Protein AF-A0A8S9QLG5-F1 (afdb_monomer)

pLDDT: mean 85.32, std 15.95, range [35.16, 97.62]

Structure (mmCIF, N/C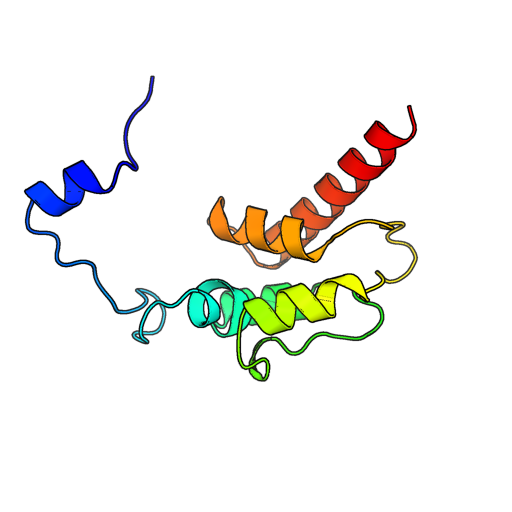A/C/O backbone):
data_AF-A0A8S9QLG5-F1
#
_entry.id   AF-A0A8S9QLG5-F1
#
loop_
_atom_site.group_PDB
_atom_site.id
_atom_site.type_symbol
_atom_site.label_atom_id
_atom_site.label_alt_id
_atom_site.label_comp_id
_atom_site.label_asym_id
_atom_site.label_entity_id
_atom_site.label_seq_id
_atom_site.pdbx_PDB_ins_code
_atom_site.Cartn_x
_atom_site.Cartn_y
_atom_site.Cartn_z
_atom_site.occupancy
_atom_site.B_iso_or_equiv
_atom_site.auth_seq_id
_atom_site.auth_comp_id
_atom_site.auth_asym_id
_atom_site.auth_atom_id
_atom_site.pdbx_PDB_model_num
ATOM 1 N N . MET A 1 1 ? 29.056 1.427 5.346 1.00 35.16 1 MET A N 1
ATOM 2 C CA . MET A 1 1 ? 29.337 2.650 4.562 1.00 35.16 1 MET A CA 1
ATOM 3 C C . MET A 1 1 ? 29.029 2.337 3.109 1.00 35.16 1 MET A C 1
ATOM 5 O O . MET A 1 1 ? 29.727 1.542 2.506 1.00 35.16 1 MET A O 1
ATOM 9 N N . THR A 1 2 ? 27.767 2.532 2.732 1.00 46.19 2 THR A N 1
ATOM 10 C CA . THR A 1 2 ? 27.275 3.674 1.935 1.00 46.19 2 THR A CA 1
ATOM 11 C C . THR A 1 2 ? 27.704 3.612 0.475 1.00 46.19 2 THR A C 1
ATOM 13 O O . THR A 1 2 ? 28.875 3.445 0.160 1.00 46.19 2 THR A O 1
ATOM 16 N N . ASN A 1 3 ? 26.706 3.864 -0.377 1.00 49.03 3 ASN A N 1
ATOM 17 C CA . ASN A 1 3 ? 26.762 4.117 -1.816 1.00 49.03 3 ASN A CA 1
ATOM 18 C C . ASN A 1 3 ? 26.471 2.896 -2.694 1.00 49.03 3 ASN A C 1
ATOM 20 O O . ASN A 1 3 ? 27.378 2.196 -3.111 1.00 49.03 3 ASN A O 1
ATOM 24 N N . LEU A 1 4 ? 25.204 2.727 -3.085 1.00 49.09 4 LEU A N 1
ATOM 25 C CA . LEU A 1 4 ? 24.825 3.019 -4.474 1.00 49.09 4 LEU A CA 1
ATOM 26 C C . LEU A 1 4 ? 23.311 2.884 -4.671 1.00 49.09 4 LEU A C 1
ATOM 28 O O . LEU A 1 4 ? 22.815 1.789 -4.897 1.00 49.09 4 LEU A O 1
ATOM 32 N N . ARG A 1 5 ? 22.600 4.017 -4.663 1.00 46.06 5 ARG A N 1
ATOM 33 C CA . ARG A 1 5 ? 21.486 4.319 -5.585 1.00 46.06 5 ARG A CA 1
ATOM 34 C C . ARG A 1 5 ? 21.357 5.841 -5.732 1.00 46.06 5 ARG A C 1
ATOM 36 O O . ARG A 1 5 ? 20.333 6.424 -5.413 1.00 46.06 5 ARG A O 1
ATOM 43 N N . ARG A 1 6 ? 22.425 6.508 -6.184 1.00 45.69 6 ARG A N 1
ATOM 44 C CA . ARG A 1 6 ? 22.304 7.850 -6.782 1.00 45.69 6 ARG A CA 1
ATOM 45 C C . ARG A 1 6 ? 22.288 7.674 -8.296 1.00 45.69 6 ARG A C 1
ATOM 47 O O . ARG A 1 6 ? 23.265 7.172 -8.852 1.00 45.69 6 ARG A O 1
ATOM 54 N N . GLY A 1 7 ? 21.171 8.037 -8.929 1.00 49.00 7 GLY A N 1
ATOM 55 C CA . GLY A 1 7 ? 20.955 7.935 -10.379 1.00 49.00 7 GLY A CA 1
ATOM 56 C C . GLY A 1 7 ? 22.018 8.659 -11.213 1.00 49.00 7 GLY A C 1
ATOM 57 O O . GLY A 1 7 ? 22.338 8.216 -12.313 1.00 49.00 7 GLY A O 1
ATOM 58 N N . ASP A 1 8 ? 22.658 9.678 -10.642 1.00 51.12 8 ASP A N 1
ATOM 59 C CA . ASP A 1 8 ? 23.695 10.486 -11.293 1.00 51.12 8 ASP A CA 1
ATOM 60 C C . ASP A 1 8 ? 24.923 9.669 -11.735 1.00 51.12 8 ASP A C 1
ATOM 62 O O . ASP A 1 8 ? 25.541 9.959 -12.761 1.00 51.12 8 ASP A O 1
ATOM 66 N N . ASN A 1 9 ? 25.266 8.602 -11.001 1.00 54.66 9 ASN A N 1
ATOM 67 C CA . ASN A 1 9 ? 26.380 7.714 -11.358 1.00 54.66 9 ASN A CA 1
ATOM 68 C C . ASN A 1 9 ? 26.042 6.765 -12.520 1.00 54.66 9 ASN A C 1
ATOM 70 O O . ASN A 1 9 ? 26.949 6.274 -13.193 1.00 54.66 9 ASN A O 1
ATOM 74 N N . LEU A 1 10 ? 24.754 6.498 -12.754 1.00 53.56 10 LEU A N 1
ATOM 75 C CA . LEU A 1 10 ? 24.282 5.611 -13.821 1.00 53.56 10 LEU A CA 1
ATOM 76 C C . LEU A 1 10 ? 24.160 6.366 -15.150 1.00 53.56 10 LEU A C 1
ATOM 78 O O . LEU A 1 10 ? 24.517 5.835 -16.199 1.00 53.56 10 LEU A O 1
ATOM 82 N N . GLN A 1 11 ? 23.746 7.632 -15.099 1.00 52.53 11 GLN A N 1
ATOM 83 C CA . GLN A 1 11 ? 23.568 8.467 -16.287 1.00 52.53 11 GLN A CA 1
ATOM 84 C C . GLN A 1 11 ? 24.907 8.838 -16.947 1.00 52.53 11 GLN A C 1
ATOM 86 O O . GLN A 1 11 ? 25.038 8.755 -18.166 1.00 52.53 11 GLN A O 1
ATOM 91 N N . LYS A 1 12 ? 25.950 9.119 -16.148 1.00 55.56 12 LYS A N 1
ATOM 92 C CA . LYS A 1 12 ? 27.323 9.351 -16.646 1.00 55.56 12 LYS A CA 1
ATOM 93 C C . LYS A 1 12 ? 27.951 8.138 -17.351 1.00 55.56 12 LYS A C 1
ATOM 95 O O . LYS A 1 12 ? 28.957 8.296 -18.031 1.00 55.56 12 LYS A O 1
ATOM 100 N N . ARG A 1 13 ? 27.378 6.938 -17.203 1.00 58.00 13 ARG A N 1
ATOM 101 C CA . ARG A 1 13 ? 27.838 5.695 -17.851 1.00 58.00 13 ARG A CA 1
ATOM 102 C C . ARG A 1 13 ? 27.021 5.320 -19.096 1.00 58.00 13 ARG A C 1
ATOM 104 O O . ARG A 1 13 ? 27.119 4.190 -19.559 1.00 58.00 13 ARG A O 1
ATOM 111 N N . GLY A 1 14 ? 26.204 6.237 -19.624 1.00 51.66 14 GLY A N 1
ATOM 112 C CA . GLY A 1 14 ? 25.417 6.009 -20.842 1.00 51.66 14 GLY A CA 1
ATOM 113 C C . GLY A 1 14 ? 24.205 5.093 -20.651 1.00 51.66 14 GLY A C 1
ATOM 114 O O . GLY A 1 14 ? 23.636 4.622 -21.633 1.00 51.66 14 GLY A O 1
ATOM 115 N N . VAL A 1 15 ? 23.787 4.830 -19.406 1.00 57.09 15 VAL A N 1
ATOM 116 C CA . VAL A 1 15 ? 22.588 4.027 -19.137 1.00 57.09 15 VAL A CA 1
ATOM 117 C C . VAL A 1 15 ? 21.360 4.858 -19.504 1.00 57.09 15 VAL A C 1
ATOM 119 O O . VAL A 1 15 ? 20.875 5.669 -18.713 1.00 57.09 15 VAL A O 1
ATOM 122 N N . ILE A 1 16 ? 20.870 4.645 -20.726 1.00 56.28 16 ILE A N 1
ATOM 123 C CA . ILE A 1 16 ? 19.541 5.055 -21.178 1.00 56.28 16 ILE A CA 1
ATOM 124 C C . ILE A 1 16 ? 18.564 4.537 -20.123 1.00 56.28 16 ILE A C 1
ATOM 126 O O . ILE A 1 16 ? 18.501 3.332 -19.869 1.00 56.28 16 ILE A O 1
ATOM 130 N N . GLN A 1 17 ? 17.864 5.453 -19.450 1.00 57.94 17 GLN A N 1
ATOM 131 C CA . GLN A 1 17 ? 16.804 5.120 -18.504 1.00 57.94 17 GLN A CA 1
ATOM 132 C C . GLN A 1 17 ? 15.874 4.152 -19.220 1.00 57.94 17 GLN A C 1
ATOM 134 O O . GLN A 1 17 ? 15.197 4.538 -20.168 1.00 57.94 17 GLN A O 1
ATOM 139 N N . ASN A 1 18 ? 15.913 2.879 -18.829 1.00 58.59 18 ASN A N 1
ATOM 140 C CA . ASN A 1 18 ? 15.101 1.869 -19.474 1.00 58.59 18 ASN A CA 1
ATOM 141 C C . ASN A 1 18 ? 13.653 2.202 -19.106 1.00 58.59 18 ASN A C 1
ATOM 143 O O . ASN A 1 18 ? 13.196 1.877 -18.001 1.00 58.59 18 ASN A O 1
ATOM 147 N N . THR A 1 19 ? 12.990 2.941 -20.000 1.00 68.75 19 THR A N 1
ATOM 148 C CA . THR A 1 19 ? 11.624 3.450 -19.848 1.00 68.75 19 THR A CA 1
ATOM 149 C C . THR A 1 19 ? 10.639 2.304 -19.760 1.00 68.75 19 THR A C 1
ATOM 151 O O . THR A 1 19 ? 9.523 2.512 -19.319 1.00 68.75 19 THR A O 1
ATOM 154 N N . SER A 1 20 ? 11.058 1.089 -20.113 1.00 82.50 20 SER A N 1
ATOM 155 C CA . SER A 1 20 ? 10.268 -0.127 -20.035 1.00 82.50 20 SER A CA 1
ATOM 156 C C . SER A 1 20 ? 10.504 -0.884 -18.724 1.00 82.50 20 SER A C 1
ATOM 158 O O . SER A 1 20 ? 11.610 -0.961 -18.178 1.00 82.50 20 SER A O 1
ATOM 160 N N . CYS A 1 21 ? 9.431 -1.449 -18.187 1.00 81.44 21 CYS A N 1
ATOM 161 C CA . CYS A 1 21 ? 9.397 -2.289 -17.004 1.00 81.44 21 CYS A CA 1
ATOM 162 C C . CYS A 1 21 ? 10.149 -3.589 -17.284 1.00 81.44 21 CYS A C 1
ATOM 164 O O . CYS A 1 21 ? 9.766 -4.342 -18.172 1.00 81.44 21 CYS A O 1
ATOM 166 N N . ALA A 1 22 ? 11.169 -3.900 -16.482 1.00 79.56 22 ALA A N 1
ATOM 167 C CA . ALA A 1 22 ? 11.995 -5.096 -16.674 1.00 79.56 22 ALA A CA 1
ATOM 168 C C . ALA A 1 22 ? 11.216 -6.419 -16.528 1.00 79.56 22 ALA A C 1
ATOM 170 O O . ALA A 1 22 ? 11.713 -7.469 -16.908 1.00 79.56 22 ALA A O 1
ATOM 171 N N . PHE A 1 23 ? 10.000 -6.369 -15.975 1.00 80.62 23 PHE A N 1
ATOM 172 C CA . PHE A 1 23 ? 9.173 -7.547 -15.724 1.00 80.62 23 PHE A CA 1
ATOM 173 C C . PHE A 1 23 ? 8.052 -7.752 -16.742 1.00 80.62 23 PHE A C 1
ATOM 175 O O . PHE A 1 23 ? 7.573 -8.869 -16.879 1.00 80.62 23 PHE A O 1
ATOM 182 N N . CYS A 1 24 ? 7.581 -6.691 -17.404 1.00 85.19 24 CYS A N 1
ATOM 183 C CA . CYS A 1 24 ? 6.440 -6.797 -18.322 1.00 85.19 24 CYS A CA 1
ATOM 184 C C . CYS A 1 24 ? 6.584 -5.990 -19.618 1.00 85.19 24 CYS A C 1
ATOM 186 O O . CYS A 1 24 ? 5.658 -5.972 -20.420 1.00 85.19 24 CYS A O 1
ATOM 188 N N . GLY A 1 25 ? 7.695 -5.277 -19.813 1.00 83.00 25 GLY A N 1
ATOM 189 C CA . GLY A 1 25 ? 7.988 -4.517 -21.030 1.00 83.00 25 GLY A CA 1
ATOM 190 C C . GLY A 1 25 ? 7.206 -3.212 -21.217 1.00 83.00 25 GLY A C 1
ATOM 191 O O . GLY A 1 25 ? 7.569 -2.428 -22.081 1.00 83.00 25 GLY A O 1
ATOM 192 N N . ARG A 1 26 ? 6.170 -2.928 -20.415 1.00 84.62 26 ARG A N 1
ATOM 193 C CA . ARG A 1 26 ? 5.394 -1.674 -20.514 1.00 84.62 26 ARG A CA 1
ATOM 194 C C . ARG A 1 26 ? 6.168 -0.471 -19.994 1.00 84.62 26 ARG A C 1
ATOM 196 O O . ARG A 1 26 ? 7.039 -0.628 -19.144 1.00 84.62 26 ARG A O 1
ATOM 203 N N . THR A 1 27 ? 5.791 0.730 -20.417 1.00 85.38 27 THR A N 1
ATOM 204 C CA . THR A 1 27 ? 6.368 1.974 -19.897 1.00 85.38 27 THR A CA 1
ATOM 205 C C . THR A 1 27 ? 6.244 2.055 -18.372 1.00 85.38 27 THR A C 1
ATOM 207 O O . THR A 1 27 ? 5.166 1.882 -17.806 1.00 85.38 27 THR A O 1
ATOM 210 N N . LYS A 1 28 ? 7.360 2.321 -17.692 1.00 84.19 28 LYS A N 1
ATOM 211 C CA . LYS A 1 28 ? 7.422 2.607 -16.262 1.00 84.19 28 LYS A CA 1
ATOM 212 C C . LYS A 1 28 ? 6.807 3.979 -16.016 1.00 84.19 28 LYS A C 1
ATOM 214 O O . LYS A 1 28 ? 7.403 4.998 -16.347 1.00 84.19 28 LYS A O 1
ATOM 219 N N . SER A 1 29 ? 5.645 3.982 -15.388 1.00 90.56 29 SER A N 1
ATOM 220 C CA . SER A 1 29 ? 5.037 5.153 -14.765 1.00 90.56 29 SER A CA 1
ATOM 221 C C . SER A 1 29 ? 4.788 4.878 -13.282 1.00 90.56 29 SER A C 1
ATOM 223 O O . SER A 1 29 ? 4.920 3.739 -12.822 1.00 90.56 29 SER A O 1
ATOM 225 N N . ILE A 1 30 ? 4.425 5.924 -12.537 1.00 92.88 30 ILE A N 1
ATOM 226 C CA . ILE A 1 30 ? 3.980 5.811 -11.141 1.00 92.88 30 ILE A CA 1
ATOM 227 C C . ILE A 1 30 ? 2.759 4.881 -11.071 1.00 92.88 30 ILE A C 1
ATOM 229 O O . ILE A 1 30 ? 2.765 3.925 -10.299 1.00 92.88 30 ILE A O 1
ATOM 233 N N . ASP A 1 31 ? 1.776 5.085 -11.951 1.00 94.94 31 ASP A N 1
ATOM 234 C CA . ASP A 1 31 ? 0.564 4.256 -12.016 1.00 94.94 31 ASP A CA 1
ATOM 235 C C . ASP A 1 31 ? 0.903 2.797 -12.334 1.00 94.94 31 ASP A C 1
ATOM 237 O O . ASP A 1 31 ? 0.433 1.874 -11.669 1.00 94.94 31 ASP A O 1
ATOM 241 N N . HIS A 1 32 ? 1.807 2.564 -13.290 1.00 92.81 32 HIS A N 1
ATOM 242 C CA . HIS A 1 32 ? 2.241 1.213 -13.612 1.00 92.81 32 HIS A CA 1
ATOM 243 C C . HIS A 1 32 ? 2.912 0.537 -12.412 1.00 92.81 32 HIS A C 1
ATOM 245 O O . HIS A 1 32 ? 2.614 -0.617 -12.111 1.00 92.81 32 HIS A O 1
ATOM 251 N N . LEU A 1 33 ? 3.821 1.238 -11.730 1.00 92.31 33 LEU A N 1
ATOM 252 C CA . LEU A 1 33 ? 4.591 0.683 -10.620 1.00 92.31 33 LEU A CA 1
ATOM 253 C C . LEU A 1 33 ? 3.709 0.337 -9.416 1.00 92.31 33 LEU A C 1
ATOM 255 O O . LEU A 1 33 ? 3.887 -0.732 -8.831 1.00 92.31 33 LEU A O 1
ATOM 259 N N . PHE A 1 34 ? 2.789 1.233 -9.061 1.00 95.94 34 PHE A N 1
ATOM 260 C CA . PHE A 1 34 ? 2.035 1.155 -7.813 1.00 95.94 34 PHE A CA 1
ATOM 261 C C . PHE A 1 34 ? 0.609 0.628 -7.966 1.00 95.94 34 PHE A C 1
ATOM 263 O O . PHE A 1 34 ? 0.033 0.232 -6.960 1.00 95.94 34 PHE A O 1
ATOM 270 N N . LEU A 1 35 ? 0.043 0.586 -9.177 1.00 95.56 35 LEU A N 1
ATOM 271 C CA . LEU A 1 35 ? -1.337 0.144 -9.409 1.00 95.56 35 LEU A CA 1
ATOM 272 C C . LEU A 1 35 ? -1.425 -1.016 -10.408 1.00 95.56 35 LEU A C 1
ATOM 274 O O . LEU A 1 35 ? -1.965 -2.070 -10.074 1.00 95.56 35 LEU A O 1
ATOM 278 N N . HIS A 1 36 ? -0.898 -0.846 -11.627 1.00 94.69 36 HIS A N 1
ATOM 279 C CA . HIS A 1 36 ? -1.256 -1.721 -12.762 1.00 94.69 36 HIS A CA 1
ATOM 280 C C . HIS A 1 36 ? -0.326 -2.909 -12.995 1.00 94.69 36 HIS A C 1
ATOM 282 O O . HIS A 1 36 ? -0.643 -3.822 -13.762 1.00 94.69 36 HIS A O 1
ATOM 288 N N . ARG A 1 37 ? 0.878 -2.905 -12.422 1.00 93.25 37 ARG A N 1
ATOM 289 C CA . ARG A 1 37 ? 1.767 -4.064 -12.524 1.00 93.25 37 ARG A CA 1
ATOM 290 C C . ARG A 1 37 ? 1.134 -5.231 -11.766 1.00 93.25 37 ARG A C 1
ATOM 292 O O . ARG A 1 37 ? 0.658 -5.050 -10.653 1.00 93.25 37 ARG A O 1
ATOM 299 N N . SER A 1 38 ? 1.224 -6.445 -12.312 1.00 93.38 38 SER A N 1
ATOM 300 C CA . SER A 1 38 ? 0.673 -7.663 -11.688 1.00 93.38 38 SER A CA 1
ATOM 301 C C . SER A 1 38 ? 1.097 -7.854 -10.230 1.00 93.38 38 SER A C 1
ATOM 303 O O . SER A 1 38 ? 0.308 -8.310 -9.414 1.00 93.38 38 SER A O 1
ATOM 305 N N . PHE A 1 39 ? 2.333 -7.474 -9.899 1.00 94.38 39 PHE A N 1
ATOM 306 C CA . PHE A 1 39 ? 2.826 -7.443 -8.526 1.00 94.38 39 PHE A CA 1
ATOM 307 C C . PHE A 1 39 ? 2.017 -6.500 -7.626 1.00 94.38 39 PHE A C 1
ATOM 309 O O . PHE A 1 39 ? 1.626 -6.902 -6.540 1.00 94.38 39 PHE A O 1
ATOM 316 N N . ALA A 1 40 ? 1.762 -5.267 -8.073 1.00 95.19 40 ALA A N 1
ATOM 317 C CA . ALA A 1 40 ? 0.996 -4.290 -7.310 1.00 95.19 40 ALA A CA 1
ATOM 318 C C . ALA A 1 40 ? -0.472 -4.713 -7.184 1.00 95.19 40 ALA A C 1
ATOM 320 O O . ALA A 1 40 ? -1.005 -4.671 -6.085 1.00 95.19 40 ALA A O 1
ATOM 321 N N . SER A 1 41 ? -1.086 -5.213 -8.264 1.00 95.50 41 SER A N 1
ATOM 322 C CA . SER A 1 41 ? -2.446 -5.775 -8.215 1.00 95.50 41 SER A CA 1
ATOM 323 C C . SER A 1 41 ? -2.574 -6.847 -7.137 1.00 95.50 41 SER A C 1
ATOM 325 O O . SER A 1 41 ? -3.434 -6.733 -6.278 1.00 95.50 41 SER A O 1
ATOM 327 N N . GLN A 1 42 ? -1.650 -7.813 -7.095 1.00 96.88 42 GLN A N 1
ATOM 328 C CA . GLN A 1 42 ? -1.651 -8.860 -6.066 1.00 96.88 42 GLN A CA 1
ATOM 329 C C . GLN A 1 42 ? -1.473 -8.319 -4.643 1.00 96.88 42 GLN A C 1
ATOM 331 O O . GLN A 1 42 ? -1.972 -8.914 -3.695 1.00 96.88 42 GLN A O 1
ATOM 336 N N . VAL A 1 43 ? -0.732 -7.221 -4.467 1.00 97.62 43 VAL A N 1
ATOM 337 C CA . VAL A 1 43 ? -0.635 -6.553 -3.163 1.00 97.62 43 VAL A CA 1
ATOM 338 C C . VAL A 1 43 ? -1.992 -5.967 -2.780 1.00 97.62 43 VAL A C 1
ATOM 340 O O . VAL A 1 43 ? -2.450 -6.203 -1.668 1.00 97.62 43 VAL A O 1
ATOM 343 N N . TRP A 1 44 ? -2.647 -5.246 -3.692 1.00 97.50 44 TRP A N 1
ATOM 344 C CA . TRP A 1 44 ? -3.954 -4.638 -3.435 1.00 97.50 44 TRP A CA 1
ATOM 345 C C . TRP A 1 44 ? -5.061 -5.671 -3.212 1.00 97.50 44 TRP A C 1
ATOM 347 O O . TRP A 1 44 ? -5.893 -5.462 -2.335 1.00 97.50 44 TRP A O 1
ATOM 357 N N . ASP A 1 45 ? -5.015 -6.811 -3.903 1.00 97.00 45 ASP A N 1
ATOM 358 C CA . ASP A 1 45 ? -5.942 -7.934 -3.695 1.00 97.00 45 ASP A CA 1
ATOM 359 C C . ASP A 1 45 ? -5.825 -8.538 -2.281 1.00 97.00 45 ASP A C 1
ATOM 361 O O . ASP A 1 45 ? -6.785 -9.095 -1.751 1.00 97.00 45 ASP A O 1
ATOM 365 N N . LEU A 1 46 ? -4.647 -8.426 -1.659 1.00 96.88 46 LEU A N 1
ATOM 366 C CA . LEU A 1 46 ? -4.379 -8.877 -0.290 1.00 96.88 46 LEU A CA 1
ATOM 367 C C . LEU A 1 46 ? -4.599 -7.779 0.759 1.00 96.88 46 LEU A C 1
ATOM 369 O O . LEU A 1 46 ? -4.519 -8.061 1.958 1.00 96.88 46 LEU A O 1
ATOM 373 N N . ALA A 1 47 ? -4.820 -6.530 0.344 1.00 96.12 47 ALA A N 1
ATOM 374 C CA . ALA A 1 47 ? -4.989 -5.428 1.275 1.00 96.12 47 ALA A CA 1
ATOM 375 C C . ALA A 1 47 ? -6.265 -5.647 2.107 1.00 96.12 47 ALA A C 1
ATOM 377 O O . ALA A 1 47 ? -7.321 -5.943 1.545 1.00 96.12 47 ALA A O 1
ATOM 378 N N . PRO A 1 48 ? -6.211 -5.486 3.440 1.00 95.25 48 PRO A N 1
ATOM 379 C CA . PRO A 1 48 ? -7.337 -5.793 4.315 1.00 95.25 48 PRO A CA 1
ATOM 380 C C . PRO A 1 48 ? -8.366 -4.654 4.318 1.00 95.25 48 PRO A C 1
ATOM 382 O O . PRO A 1 48 ? -8.733 -4.163 5.378 1.00 95.25 48 PRO A O 1
ATOM 385 N N . LEU A 1 49 ? -8.795 -4.188 3.147 1.00 95.56 49 LEU A N 1
ATOM 386 C CA . LEU A 1 49 ? -9.757 -3.099 2.996 1.00 95.56 49 LEU A CA 1
ATOM 387 C C . LEU A 1 49 ? -11.184 -3.625 3.148 1.00 95.56 49 LEU A C 1
ATOM 389 O O . LEU A 1 49 ? -11.508 -4.704 2.657 1.00 95.56 49 LEU A O 1
ATOM 393 N N . PHE A 1 50 ? -12.047 -2.847 3.801 1.00 94.19 50 PHE A N 1
ATOM 394 C CA . PHE A 1 50 ? -13.466 -3.182 3.935 1.00 94.19 50 PHE A CA 1
ATOM 395 C C . PHE A 1 50 ? -14.149 -3.267 2.568 1.00 94.19 50 PHE A C 1
ATOM 397 O O . PHE A 1 50 ? -14.860 -4.226 2.275 1.00 94.19 50 PHE A O 1
ATOM 404 N N . THR A 1 51 ? -13.876 -2.279 1.718 1.00 93.81 51 THR A N 1
ATOM 405 C CA . THR A 1 51 ? -14.265 -2.287 0.310 1.00 93.81 51 THR A CA 1
ATOM 406 C C . THR A 1 51 ? -13.030 -2.635 -0.520 1.00 93.81 51 THR A C 1
ATOM 408 O O . THR A 1 51 ? -12.071 -1.859 -0.494 1.00 93.81 51 THR A O 1
ATOM 411 N N . PRO A 1 52 ? -13.019 -3.766 -1.253 1.00 93.81 52 PRO A N 1
ATOM 412 C CA . PRO A 1 52 ? -11.883 -4.144 -2.086 1.00 93.81 52 PRO A CA 1
ATOM 413 C C . PRO A 1 52 ? -11.531 -3.058 -3.106 1.00 93.81 52 PRO A C 1
ATOM 415 O O . PRO A 1 52 ? -12.409 -2.498 -3.768 1.00 93.81 52 PRO A O 1
ATOM 418 N N . PHE A 1 53 ? -10.237 -2.783 -3.258 1.00 95.88 53 PHE A N 1
ATOM 419 C CA . PHE A 1 53 ? -9.731 -1.811 -4.221 1.00 95.88 53 PHE A CA 1
ATOM 420 C C . PHE A 1 53 ? -9.193 -2.521 -5.465 1.00 95.88 53 PHE A C 1
ATOM 422 O O . PHE A 1 53 ? -8.184 -3.220 -5.405 1.00 95.88 53 PHE A O 1
ATOM 429 N N . CYS A 1 54 ? -9.838 -2.309 -6.615 1.00 95.06 54 CYS A N 1
ATOM 430 C CA . CYS A 1 54 ? -9.335 -2.820 -7.887 1.00 95.06 54 CYS A CA 1
ATOM 431 C C . CYS A 1 54 ? -8.298 -1.854 -8.477 1.00 95.06 54 CYS A C 1
ATOM 433 O O . CYS A 1 54 ? -8.635 -0.864 -9.132 1.00 95.06 54 CYS A O 1
ATOM 435 N N . SER A 1 55 ? -7.014 -2.146 -8.266 1.00 95.81 55 SER A N 1
ATOM 436 C CA . SER A 1 55 ? -5.930 -1.275 -8.735 1.00 95.81 55 SER A CA 1
ATOM 437 C C . SER A 1 55 ? -5.799 -1.238 -10.259 1.00 95.81 55 SER A C 1
ATOM 439 O O . SER A 1 55 ? -5.384 -0.226 -10.816 1.00 95.81 55 SER A O 1
ATOM 441 N N . MET A 1 56 ? -6.181 -2.318 -10.946 1.00 93.56 56 MET A N 1
ATOM 442 C CA . MET A 1 56 ? -6.087 -2.451 -12.405 1.00 93.56 56 MET A CA 1
ATOM 443 C C . MET A 1 56 ? -7.026 -1.509 -13.164 1.00 93.56 56 MET A C 1
ATOM 445 O O . MET A 1 56 ? -6.719 -1.131 -14.292 1.00 93.56 56 MET A O 1
ATOM 449 N N . THR A 1 57 ? -8.160 -1.140 -12.563 1.00 93.88 57 THR A N 1
ATOM 450 C CA . THR A 1 57 ? -9.148 -0.230 -13.162 1.00 93.88 57 THR A CA 1
ATOM 451 C C . THR A 1 57 ? -8.955 1.221 -12.734 1.00 93.88 57 THR A C 1
ATOM 453 O O . THR A 1 57 ? -9.613 2.105 -13.274 1.00 93.88 57 THR A O 1
ATOM 456 N N . CYS A 1 58 ? -8.086 1.484 -11.756 1.00 94.75 58 CYS A N 1
ATOM 457 C CA . CYS A 1 58 ? -7.817 2.835 -11.285 1.00 94.75 58 CYS A CA 1
ATOM 458 C C . CYS A 1 58 ? -6.974 3.594 -12.316 1.00 94.75 58 CYS A C 1
ATOM 460 O O . CYS A 1 58 ? -5.896 3.140 -12.693 1.00 94.75 58 CYS A O 1
ATOM 462 N N . SER A 1 59 ? -7.452 4.747 -12.781 1.00 91.62 59 SER A N 1
ATOM 463 C CA . SER A 1 59 ? -6.814 5.518 -13.854 1.00 91.62 59 SER A CA 1
ATOM 464 C C . SER A 1 59 ? -5.491 6.155 -13.446 1.00 91.62 59 SER A C 1
ATOM 466 O O . SER A 1 59 ? -4.585 6.230 -14.275 1.00 91.62 59 SER A O 1
ATOM 468 N N . SER A 1 60 ? -5.361 6.600 -12.194 1.00 96.12 60 SER A N 1
ATOM 469 C CA . SER A 1 60 ? -4.155 7.283 -11.733 1.00 96.12 60 SER A CA 1
ATOM 470 C C . SER A 1 60 ? -3.860 7.075 -10.251 1.00 96.12 60 SER A C 1
ATOM 472 O O . SER A 1 60 ? -4.751 6.938 -9.411 1.00 96.12 60 SER A O 1
ATOM 474 N N . PHE A 1 61 ? -2.576 7.136 -9.911 1.00 96.31 61 PHE A N 1
ATOM 475 C CA . PHE A 1 61 ? -2.082 7.112 -8.540 1.00 96.31 61 PHE A CA 1
ATOM 476 C C . PHE A 1 61 ? -2.682 8.230 -7.683 1.00 96.31 61 PHE A C 1
ATOM 478 O O . PHE A 1 61 ? -2.999 8.014 -6.516 1.00 96.31 61 PHE A O 1
ATOM 485 N N . LEU A 1 62 ? -2.865 9.421 -8.259 1.00 96.69 62 LEU A N 1
ATOM 486 C CA . LEU A 1 62 ? -3.425 10.560 -7.536 1.00 96.69 62 LEU A CA 1
ATOM 487 C C . LEU A 1 62 ? -4.893 10.332 -7.155 1.00 96.69 62 LEU A C 1
ATOM 489 O O . LEU A 1 62 ? -5.307 10.732 -6.071 1.00 96.69 62 LEU A O 1
ATOM 493 N N . GLU A 1 63 ? -5.680 9.707 -8.028 1.00 96.56 63 GLU A N 1
ATOM 494 C CA . GLU A 1 63 ? -7.061 9.338 -7.708 1.00 96.56 63 GLU A CA 1
ATOM 495 C C . GLU A 1 63 ? -7.109 8.257 -6.633 1.00 96.56 63 GLU A C 1
ATOM 497 O O . GLU A 1 63 ? -7.871 8.400 -5.680 1.00 96.56 63 GLU A O 1
ATOM 502 N N . ALA A 1 64 ? -6.244 7.242 -6.723 1.00 96.94 64 ALA A N 1
ATOM 503 C CA . ALA A 1 64 ? -6.125 6.226 -5.680 1.00 96.94 64 ALA A CA 1
ATOM 504 C C . ALA A 1 64 ? -5.795 6.849 -4.312 1.00 96.94 64 ALA A C 1
ATOM 506 O O . ALA A 1 64 ? -6.453 6.530 -3.328 1.00 96.94 64 ALA A O 1
ATOM 507 N N . LEU A 1 65 ? -4.842 7.788 -4.265 1.00 96.88 65 LEU A N 1
ATOM 508 C CA . LEU A 1 65 ? -4.464 8.514 -3.048 1.00 96.88 65 LEU A CA 1
ATOM 509 C C . LEU A 1 65 ? -5.613 9.369 -2.486 1.00 96.88 65 LEU A C 1
ATOM 511 O O . LEU A 1 65 ? -5.777 9.487 -1.276 1.00 96.88 65 LEU A O 1
ATOM 515 N N . LYS A 1 66 ? -6.412 10.002 -3.350 1.00 96.00 66 LYS A N 1
ATOM 516 C CA . LYS A 1 66 ? -7.570 10.791 -2.902 1.00 96.00 66 LYS A CA 1
ATOM 517 C C . LYS A 1 66 ? -8.668 9.901 -2.331 1.00 96.00 66 LYS A C 1
ATOM 519 O O . LYS A 1 66 ? -9.261 10.238 -1.309 1.00 96.00 66 LYS A O 1
ATOM 524 N N . GLU A 1 67 ? -8.946 8.781 -2.989 1.00 94.94 67 GLU A N 1
ATOM 525 C CA . GLU A 1 67 ? -9.958 7.834 -2.527 1.00 94.94 67 GLU A CA 1
ATOM 526 C C . GLU A 1 67 ? -9.510 7.078 -1.274 1.00 94.94 67 GLU A C 1
ATOM 528 O O . GLU A 1 67 ? -10.352 6.768 -0.427 1.00 94.94 67 GLU A O 1
ATOM 533 N N . SER A 1 68 ? -8.204 6.855 -1.095 1.00 95.31 68 SER A N 1
ATOM 534 C CA . SER A 1 68 ? -7.680 6.140 0.070 1.00 95.31 68 SER A CA 1
ATOM 535 C C . SER A 1 68 ? -7.937 6.843 1.395 1.00 95.31 68 SER A C 1
ATOM 537 O O . SER A 1 68 ? -8.056 6.174 2.419 1.00 95.31 68 SER A O 1
ATOM 539 N N . ALA A 1 69 ? -8.135 8.163 1.385 1.00 93.38 69 ALA A N 1
ATOM 540 C CA . ALA A 1 69 ? -8.536 8.924 2.567 1.00 93.38 69 ALA A CA 1
ATOM 541 C C . ALA A 1 69 ? -9.874 8.457 3.176 1.00 93.38 69 ALA A C 1
ATOM 543 O O . ALA A 1 69 ? -10.148 8.732 4.342 1.00 93.38 69 ALA A O 1
ATOM 544 N N . LYS A 1 70 ? -10.718 7.768 2.396 1.00 93.12 70 LYS A N 1
ATOM 545 C CA . LYS A 1 70 ? -12.023 7.245 2.834 1.00 93.12 70 LYS A CA 1
ATOM 546 C C . LYS A 1 70 ? -11.971 5.763 3.207 1.00 93.12 70 LYS A C 1
ATOM 548 O O . LYS A 1 70 ? -12.998 5.194 3.576 1.00 93.12 70 LYS A O 1
ATOM 553 N N . TRP A 1 71 ? -10.828 5.105 3.029 1.00 94.62 71 TRP A N 1
ATOM 554 C CA . TRP A 1 71 ? -10.732 3.666 3.222 1.00 94.62 71 TRP A CA 1
ATOM 555 C C . TRP A 1 71 ? -10.724 3.302 4.700 1.00 94.62 71 TRP A C 1
ATOM 557 O O . TRP A 1 71 ? -10.111 3.964 5.532 1.00 94.62 71 TRP A O 1
ATOM 567 N N . SER A 1 72 ? -11.374 2.185 5.004 1.00 93.06 72 SER A N 1
ATOM 568 C CA . SER A 1 72 ? -11.330 1.533 6.304 1.00 93.06 72 SER A CA 1
ATOM 569 C C . SER A 1 72 ? -10.797 0.115 6.142 1.00 93.06 72 SER A C 1
ATOM 571 O O . SER A 1 72 ? -11.042 -0.547 5.130 1.00 93.06 72 SER A O 1
ATOM 573 N N . CYS A 1 73 ? -10.044 -0.356 7.135 1.00 93.12 73 CYS A N 1
ATOM 574 C CA . CYS A 1 73 ? -9.548 -1.727 7.150 1.00 93.12 73 CYS A CA 1
ATOM 575 C C . CYS A 1 73 ? -10.551 -2.673 7.834 1.00 93.12 73 CYS A C 1
ATOM 577 O O . CYS A 1 73 ? -11.258 -2.284 8.764 1.00 93.12 73 CYS A O 1
ATOM 579 N N . LEU A 1 74 ? -10.598 -3.932 7.398 1.00 88.56 74 LEU A N 1
ATOM 580 C CA . LEU A 1 74 ? -11.438 -4.981 7.975 1.00 88.56 74 LEU A CA 1
ATOM 581 C C . LEU A 1 74 ? -11.028 -5.279 9.428 1.00 88.56 74 LEU A C 1
ATOM 583 O O . LEU A 1 74 ? -9.843 -5.519 9.699 1.00 88.56 74 LEU A O 1
ATOM 587 N N . PRO A 1 75 ? -11.976 -5.371 10.377 1.00 83.56 75 PRO A N 1
ATOM 588 C CA . PRO A 1 75 ? -11.726 -6.055 11.644 1.00 83.56 75 PRO A CA 1
ATOM 589 C C . PRO A 1 75 ? -11.287 -7.505 11.363 1.00 83.56 75 PRO A C 1
ATOM 591 O O . PRO A 1 75 ? -11.820 -8.115 10.435 1.00 83.56 75 PRO A O 1
ATOM 594 N N . PRO A 1 76 ? -10.326 -8.091 12.104 1.00 84.62 76 PRO A N 1
ATOM 595 C CA . PRO A 1 76 ? -9.717 -7.657 13.366 1.00 84.62 76 PRO A CA 1
ATOM 596 C C . PRO A 1 76 ? -8.389 -6.893 13.197 1.00 84.62 76 PRO A C 1
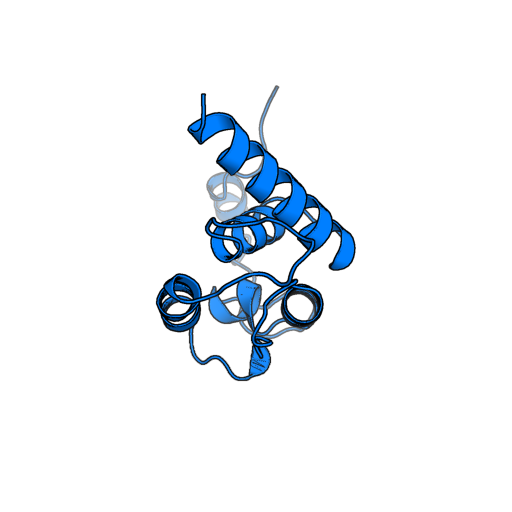ATOM 598 O O . PRO A 1 76 ? -7.564 -6.876 14.112 1.00 84.62 76 PRO A O 1
ATOM 601 N N . THR A 1 77 ? -8.118 -6.286 12.033 1.00 84.75 77 THR A N 1
ATOM 602 C CA . THR A 1 77 ? -6.814 -5.636 11.824 1.00 84.75 77 THR A CA 1
ATOM 603 C C . THR A 1 77 ? -6.583 -4.438 12.735 1.00 84.75 77 THR A C 1
ATOM 605 O O . THR A 1 77 ? -5.432 -4.168 13.031 1.00 84.75 77 THR A O 1
ATOM 608 N N . GLY A 1 78 ? -7.612 -3.741 13.221 1.00 82.38 78 GLY A N 1
ATOM 609 C CA . GLY A 1 78 ? -7.442 -2.638 14.178 1.00 82.38 78 GLY A CA 1
ATOM 610 C C . GLY A 1 78 ? -6.664 -1.431 13.635 1.00 82.38 78 GLY A C 1
ATOM 611 O O . GLY A 1 78 ? -6.227 -0.593 14.415 1.00 82.38 78 GLY A O 1
ATOM 612 N N . ILE A 1 79 ? -6.469 -1.340 12.315 1.00 88.56 79 ILE A N 1
ATOM 613 C CA . ILE A 1 79 ? -5.830 -0.189 11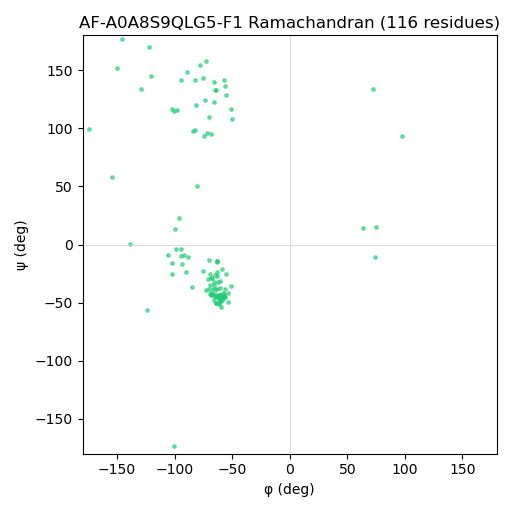.676 1.00 88.56 79 ILE A CA 1
ATOM 614 C C . ILE A 1 79 ? -6.875 0.911 11.507 1.00 88.56 79 ILE A C 1
ATOM 616 O O . ILE A 1 79 ? -7.870 0.724 10.808 1.00 88.56 79 ILE A O 1
ATOM 620 N N . THR A 1 80 ? -6.619 2.062 12.122 1.00 82.75 80 THR A N 1
ATOM 621 C CA . THR A 1 80 ? -7.427 3.285 11.983 1.00 82.75 80 THR A CA 1
ATOM 622 C C . THR A 1 80 ? -6.749 4.350 11.115 1.00 82.75 80 THR A C 1
ATOM 624 O O . THR A 1 80 ? -7.375 5.353 10.785 1.00 82.75 80 THR A O 1
ATOM 627 N N . GLY A 1 81 ? -5.478 4.143 10.752 1.00 83.75 81 GLY A N 1
ATOM 628 C CA . GLY A 1 81 ? -4.664 5.073 9.966 1.00 83.75 81 GLY A CA 1
ATOM 629 C C . GLY A 1 81 ? -4.542 4.725 8.478 1.00 83.75 81 GLY A C 1
ATOM 630 O O . GLY A 1 81 ? -5.156 3.788 7.969 1.00 83.75 81 GLY A O 1
ATOM 631 N N . ASP A 1 82 ? -3.699 5.489 7.781 1.00 91.25 82 ASP A N 1
ATOM 632 C CA . ASP A 1 82 ? -3.495 5.399 6.333 1.00 91.25 82 ASP A CA 1
ATOM 633 C C . ASP A 1 82 ? -2.680 4.161 5.917 1.00 91.25 82 ASP A C 1
ATOM 635 O O . ASP A 1 82 ? -1.450 4.187 5.854 1.00 91.25 82 ASP A O 1
ATOM 639 N N . ILE A 1 83 ? -3.373 3.070 5.585 1.00 95.44 83 ILE A N 1
ATOM 640 C CA . ILE A 1 83 ? -2.750 1.847 5.058 1.00 95.44 83 ILE A CA 1
ATOM 641 C C . ILE A 1 83 ? -2.187 2.020 3.638 1.00 95.44 83 ILE A C 1
ATOM 643 O O . ILE A 1 83 ? -1.247 1.314 3.262 1.00 95.44 83 ILE A O 1
ATOM 647 N N . PHE A 1 84 ? -2.722 2.957 2.847 1.00 96.81 84 PHE A N 1
ATOM 648 C CA . PHE A 1 84 ? -2.302 3.170 1.462 1.00 96.81 84 PHE A CA 1
ATOM 649 C C . PHE A 1 84 ? -0.844 3.625 1.418 1.00 96.81 84 PHE A C 1
ATOM 651 O O . PHE A 1 84 ? -0.027 2.992 0.745 1.00 96.81 84 PHE A O 1
ATOM 658 N N . SER A 1 85 ? -0.482 4.645 2.200 1.00 95.94 85 SER A N 1
ATOM 659 C CA . SER A 1 85 ? 0.899 5.146 2.235 1.00 95.94 85 SER A CA 1
ATOM 660 C C . SER 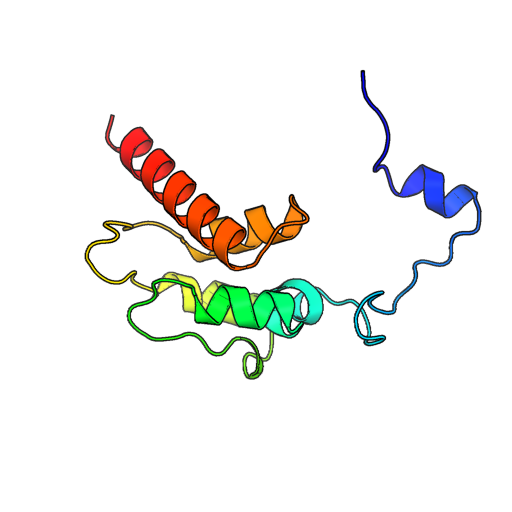A 1 85 ? 1.905 4.090 2.695 1.00 95.94 85 SER A C 1
ATOM 662 O O . SER A 1 85 ? 2.996 4.002 2.127 1.00 95.94 85 SER A O 1
ATOM 664 N N . TRP A 1 86 ? 1.544 3.233 3.656 1.00 96.19 86 TRP A N 1
ATOM 665 C CA . TRP A 1 86 ? 2.408 2.129 4.086 1.00 96.19 86 TRP A CA 1
ATOM 666 C C . TRP A 1 86 ? 2.625 1.095 2.982 1.00 96.19 86 TRP A C 1
ATOM 668 O O . TRP A 1 86 ? 3.758 0.669 2.755 1.00 96.19 86 TRP A O 1
ATOM 678 N N . ILE A 1 87 ? 1.575 0.727 2.245 1.00 97.19 87 ILE A N 1
ATOM 679 C CA . ILE A 1 87 ? 1.698 -0.184 1.100 1.00 97.19 87 ILE A CA 1
ATOM 680 C C . ILE A 1 87 ? 2.641 0.410 0.045 1.00 97.19 87 ILE A C 1
ATOM 682 O O . ILE A 1 87 ? 3.592 -0.258 -0.372 1.00 97.19 87 ILE A O 1
ATOM 686 N N . ILE A 1 88 ? 2.442 1.677 -0.332 1.00 96.94 88 ILE A N 1
ATOM 687 C CA . ILE A 1 88 ? 3.304 2.377 -1.297 1.00 96.94 88 ILE A CA 1
ATOM 688 C C . ILE A 1 88 ? 4.757 2.419 -0.820 1.00 96.94 88 ILE A C 1
ATOM 690 O O . ILE A 1 88 ? 5.672 2.101 -1.587 1.00 96.94 88 ILE A O 1
ATOM 694 N N . TRP A 1 89 ? 4.976 2.750 0.454 1.00 95.62 89 TRP A N 1
ATOM 695 C CA . TRP A 1 89 ? 6.305 2.803 1.055 1.00 95.62 89 TRP A CA 1
ATOM 696 C C . TRP A 1 89 ? 7.036 1.462 0.958 1.00 95.62 89 TRP A C 1
ATOM 698 O O . TRP A 1 89 ? 8.206 1.415 0.566 1.00 95.62 89 TRP A O 1
ATOM 708 N N . ILE A 1 90 ? 6.360 0.356 1.269 1.00 96.12 90 ILE A N 1
ATOM 709 C CA . ILE A 1 90 ? 6.980 -0.970 1.230 1.00 96.12 90 ILE A CA 1
ATOM 710 C C . ILE A 1 90 ? 7.218 -1.439 -0.214 1.00 96.12 90 ILE A C 1
ATOM 712 O O . ILE A 1 90 ? 8.297 -1.971 -0.488 1.00 96.12 90 ILE A O 1
ATOM 716 N N . ILE A 1 91 ? 6.287 -1.182 -1.147 1.00 93.94 91 ILE A N 1
ATOM 717 C CA . ILE A 1 91 ? 6.488 -1.448 -2.588 1.00 93.94 91 ILE A CA 1
ATOM 718 C C . ILE A 1 91 ? 7.725 -0.704 -3.109 1.00 93.94 91 ILE A C 1
ATOM 720 O O . ILE A 1 91 ? 8.514 -1.266 -3.869 1.00 93.94 91 ILE A O 1
ATOM 724 N N . TRP A 1 92 ? 7.910 0.553 -2.701 1.00 92.31 92 TRP A N 1
ATOM 725 C CA . TRP A 1 92 ? 9.036 1.377 -3.138 1.00 92.31 92 TRP A CA 1
ATOM 726 C C . TRP A 1 92 ? 10.385 0.887 -2.595 1.00 92.31 92 TRP A C 1
ATOM 728 O O . TRP A 1 92 ? 11.387 0.875 -3.316 1.00 92.31 92 TRP A O 1
ATOM 738 N N . ASN A 1 93 ? 10.426 0.482 -1.323 1.00 82.88 93 ASN A N 1
ATOM 739 C CA . ASN A 1 93 ? 11.680 0.205 -0.623 1.00 82.88 93 ASN A CA 1
ATOM 740 C C . ASN A 1 93 ? 12.167 -1.248 -0.740 1.00 82.88 93 ASN A C 1
ATOM 742 O O . ASN A 1 93 ? 13.368 -1.491 -0.589 1.00 82.88 93 ASN A O 1
ATOM 746 N N . ALA A 1 94 ? 11.288 -2.222 -0.999 1.00 77.38 94 ALA A N 1
ATOM 747 C CA . ALA A 1 94 ? 11.640 -3.637 -0.897 1.00 77.38 94 ALA A CA 1
ATOM 748 C C . ALA A 1 94 ? 11.270 -4.458 -2.137 1.00 77.38 94 ALA A C 1
ATOM 750 O O . ALA A 1 94 ? 10.139 -4.458 -2.612 1.00 77.38 94 ALA A O 1
ATOM 751 N N . TYR A 1 95 ? 12.221 -5.276 -2.591 1.00 78.19 95 TYR A N 1
ATOM 752 C CA . TYR A 1 95 ? 11.928 -6.413 -3.459 1.00 78.19 95 TYR A CA 1
ATOM 753 C C . TYR A 1 95 ? 11.482 -7.572 -2.574 1.00 78.19 95 TYR A C 1
ATOM 755 O O 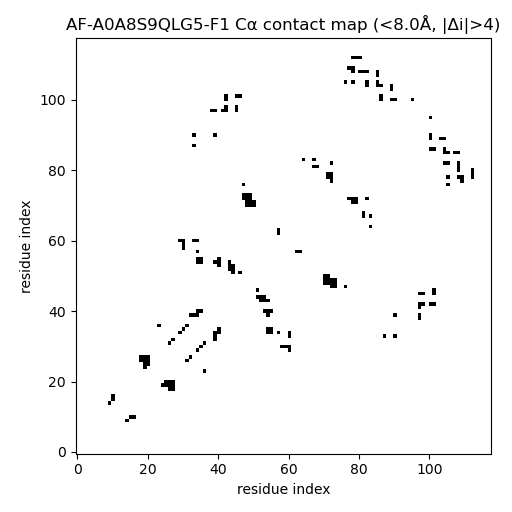. TYR A 1 95 ? 12.301 -8.240 -1.946 1.00 78.19 95 TYR A O 1
ATOM 763 N N . THR A 1 96 ? 10.177 -7.771 -2.461 1.00 90.50 96 THR A N 1
ATOM 764 C CA . THR A 1 96 ? 9.605 -8.812 -1.606 1.00 90.50 96 THR A CA 1
ATOM 765 C C . THR A 1 96 ? 8.333 -9.390 -2.224 1.00 90.50 96 THR A C 1
ATOM 767 O O . THR A 1 96 ? 7.944 -8.965 -3.309 1.00 90.50 96 THR A O 1
ATOM 770 N N . SER A 1 97 ? 7.720 -10.394 -1.596 1.00 94.94 97 SER A N 1
ATOM 771 C CA . SER A 1 97 ? 6.469 -10.988 -2.083 1.00 94.94 97 SER A CA 1
ATOM 772 C C . SER A 1 97 ? 5.261 -10.106 -1.736 1.00 94.94 97 SER A C 1
ATOM 774 O O . SER A 1 97 ? 5.317 -9.384 -0.739 1.00 94.94 97 SER A O 1
ATOM 776 N N . PRO A 1 98 ? 4.147 -10.180 -2.491 1.00 96.75 98 PRO A N 1
ATOM 777 C CA . PRO A 1 98 ? 2.948 -9.393 -2.195 1.00 96.75 98 PRO A CA 1
ATOM 778 C C . PRO A 1 98 ? 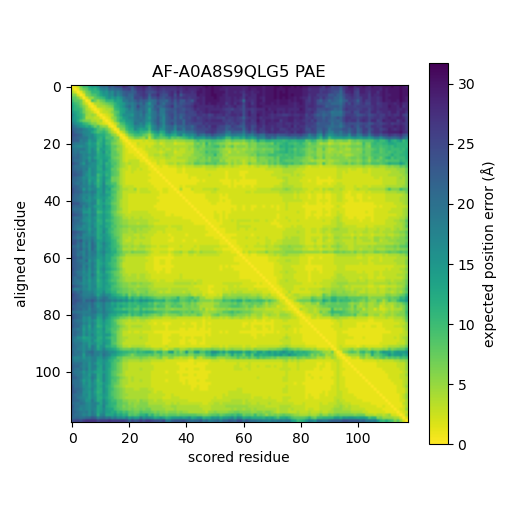2.428 -9.566 -0.761 1.00 96.75 98 PRO A C 1
ATOM 780 O O . PRO A 1 98 ? 2.129 -8.588 -0.082 1.00 96.75 98 PRO A O 1
ATOM 783 N N . LEU A 1 99 ? 2.427 -10.804 -0.257 1.00 96.75 99 LEU A N 1
ATOM 784 C CA . LEU A 1 99 ? 2.050 -11.101 1.124 1.00 96.75 99 LEU A CA 1
ATOM 785 C C . LEU A 1 99 ? 2.961 -10.392 2.134 1.00 96.75 99 LEU A C 1
ATOM 787 O O . LEU A 1 99 ? 2.477 -9.798 3.090 1.00 96.75 99 LEU A O 1
ATOM 791 N N . MET A 1 100 ? 4.277 -10.408 1.911 1.00 96.69 100 MET A N 1
ATOM 792 C CA . MET A 1 100 ? 5.223 -9.737 2.802 1.00 96.69 100 MET A CA 1
ATOM 793 C C . MET A 1 100 ? 5.049 -8.211 2.775 1.00 96.69 100 MET A C 1
ATOM 795 O O . MET A 1 100 ? 5.258 -7.567 3.803 1.00 96.69 100 MET A O 1
ATOM 799 N N . VAL A 1 101 ? 4.651 -7.631 1.633 1.00 97.50 101 VAL A N 1
ATOM 800 C CA . VAL A 1 101 ? 4.298 -6.204 1.548 1.00 97.50 101 VAL A CA 1
ATOM 801 C C . VAL A 1 101 ? 3.145 -5.891 2.495 1.00 97.50 101 VAL A C 1
ATOM 803 O O . VAL A 1 101 ? 3.294 -5.013 3.342 1.00 97.50 101 VAL A O 1
ATOM 806 N N . ILE A 1 102 ? 2.036 -6.630 2.397 1.00 96.75 102 ILE A N 1
ATOM 807 C CA . ILE A 1 102 ? 0.857 -6.396 3.242 1.00 96.75 102 ILE A CA 1
ATOM 808 C C . ILE A 1 102 ? 1.1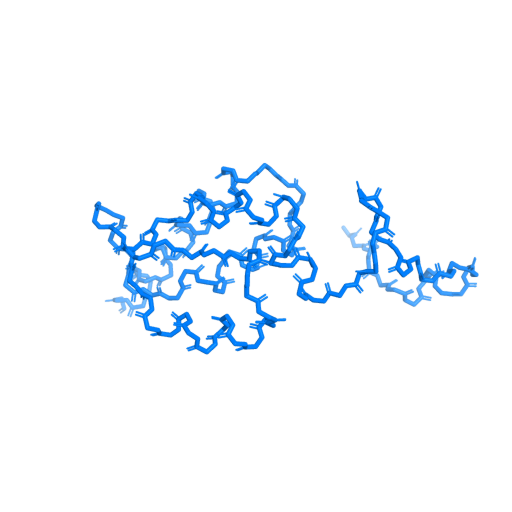59 -6.649 4.715 1.00 96.75 102 ILE A C 1
ATOM 810 O O . ILE A 1 102 ? 0.823 -5.808 5.544 1.00 96.75 102 ILE A O 1
ATOM 814 N N . THR A 1 103 ? 1.852 -7.739 5.053 1.00 96.00 103 THR A N 1
ATOM 815 C CA . THR A 1 103 ? 2.227 -8.027 6.445 1.00 96.00 103 THR A CA 1
ATOM 816 C C . THR A 1 103 ? 3.029 -6.881 7.058 1.00 96.00 103 THR A C 1
ATOM 818 O O . THR A 1 103 ? 2.731 -6.449 8.171 1.00 96.00 103 THR A O 1
ATOM 821 N N . LYS A 1 104 ? 4.016 -6.346 6.326 1.00 96.00 104 LYS A N 1
ATOM 822 C CA . LYS A 1 104 ? 4.819 -5.209 6.794 1.00 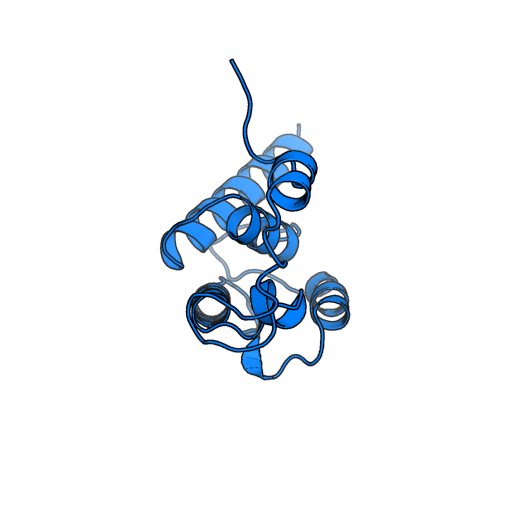96.00 104 LYS A CA 1
ATOM 823 C C . LYS A 1 104 ? 4.009 -3.922 6.866 1.00 96.00 104 LYS A C 1
ATOM 825 O O . LYS A 1 104 ? 4.116 -3.215 7.857 1.00 96.00 104 LYS A O 1
ATOM 830 N N . ALA A 1 105 ? 3.190 -3.634 5.856 1.00 96.38 105 ALA A N 1
ATOM 831 C CA . ALA A 1 105 ? 2.359 -2.436 5.841 1.00 96.38 105 ALA A CA 1
ATOM 832 C C . ALA A 1 105 ? 1.373 -2.420 7.019 1.00 96.38 105 ALA A C 1
ATOM 834 O O . ALA A 1 105 ? 1.255 -1.411 7.706 1.00 96.38 105 ALA A O 1
ATOM 835 N N . VAL A 1 106 ? 0.728 -3.555 7.303 1.00 95.50 106 VAL A N 1
ATOM 836 C CA . VAL A 1 106 ? -0.178 -3.721 8.448 1.00 95.50 106 VAL A CA 1
ATOM 837 C C . VAL A 1 106 ? 0.561 -3.562 9.774 1.00 95.50 106 VAL A C 1
ATOM 839 O O . VAL A 1 106 ? 0.067 -2.867 10.659 1.00 95.50 106 VAL A O 1
ATOM 842 N N . ALA A 1 107 ? 1.733 -4.188 9.922 1.00 94.69 107 ALA A N 1
ATOM 843 C CA . ALA A 1 107 ? 2.540 -4.070 11.136 1.00 94.69 107 ALA A CA 1
ATOM 844 C C . ALA A 1 107 ? 2.971 -2.616 11.387 1.00 94.69 107 ALA A C 1
ATOM 846 O O . ALA A 1 107 ? 2.700 -2.080 12.457 1.00 94.69 107 ALA A O 1
ATOM 847 N N . SER A 1 108 ? 3.536 -1.947 10.379 1.00 94.88 108 SER A N 1
ATOM 848 C CA . SER A 1 108 ? 3.980 -0.556 10.501 1.00 94.88 108 SER A CA 1
ATOM 849 C C . SER A 1 108 ? 2.823 0.417 10.739 1.00 94.88 108 SER A C 1
ATOM 851 O O . SER A 1 108 ? 2.959 1.328 11.552 1.00 94.88 108 SER A O 1
ATOM 853 N N . ALA A 1 109 ? 1.667 0.205 10.100 1.00 94.25 109 ALA A N 1
ATOM 854 C CA . ALA A 1 109 ? 0.474 1.011 10.354 1.00 94.25 109 ALA A CA 1
ATOM 855 C C . ALA A 1 109 ? 0.016 0.910 11.815 1.00 94.25 109 ALA A C 1
ATOM 857 O O . ALA A 1 109 ? -0.287 1.926 12.437 1.00 94.25 109 ALA A O 1
ATOM 858 N N . LYS 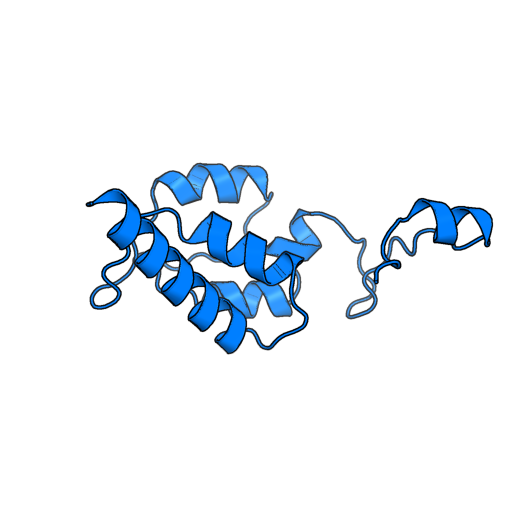A 1 110 ? 0.011 -0.305 12.377 1.00 92.25 110 LYS A N 1
ATOM 859 C CA . LYS A 1 110 ? -0.326 -0.539 13.787 1.00 92.25 110 LYS A CA 1
ATOM 860 C C . LYS A 1 110 ? 0.671 0.111 14.735 1.00 92.25 110 LYS A C 1
ATOM 862 O O . LYS A 1 110 ? 0.259 0.815 15.647 1.00 92.25 110 LYS A O 1
ATOM 867 N N . GLU A 1 111 ? 1.961 -0.133 14.519 1.00 93.19 111 GLU A N 1
ATOM 868 C CA . GLU A 1 111 ? 3.037 0.416 15.350 1.00 93.19 111 GLU A CA 1
ATOM 869 C C . GLU A 1 111 ? 2.974 1.943 15.391 1.00 93.19 111 GLU A C 1
ATOM 871 O O . GLU A 1 111 ? 3.050 2.533 16.467 1.00 93.19 111 GLU A O 1
ATOM 876 N N . TRP A 1 112 ? 2.754 2.576 14.235 1.00 91.56 112 TRP A N 1
ATOM 877 C CA . TRP A 1 112 ? 2.583 4.021 14.148 1.00 91.56 112 TRP A CA 1
ATOM 878 C C . TRP A 1 112 ? 1.365 4.505 14.934 1.00 91.56 112 TRP A C 1
ATOM 880 O O . TRP A 1 112 ? 1.500 5.402 15.759 1.00 91.56 112 TRP A O 1
ATOM 890 N N . SER A 1 113 ? 0.188 3.904 14.722 1.00 88.75 113 SER A N 1
ATOM 891 C CA . SER A 1 113 ? -1.034 4.284 15.443 1.00 88.75 113 SER A CA 1
ATOM 892 C C . SER A 1 113 ? -0.888 4.148 16.962 1.00 88.75 113 SER A C 1
ATOM 894 O O . SER A 1 113 ? -1.317 5.043 17.690 1.00 88.75 113 SER A O 1
ATOM 896 N N . SER A 1 114 ? -0.254 3.073 17.439 1.00 88.06 114 SER A N 1
ATOM 897 C CA . SER A 1 114 ? 0.026 2.888 18.866 1.00 88.06 114 SER A CA 1
ATOM 898 C C . SER A 1 114 ? 0.945 3.985 19.406 1.00 88.06 114 SER A C 1
ATOM 900 O O . SER A 1 114 ? 0.630 4.583 20.425 1.00 88.06 114 SER A O 1
ATOM 902 N N . ALA A 1 115 ? 2.019 4.319 18.686 1.00 90.62 115 ALA A N 1
ATOM 903 C CA . ALA A 1 115 ? 2.983 5.340 19.101 1.00 90.62 115 ALA A CA 1
ATOM 904 C C . ALA A 1 115 ? 2.446 6.785 19.061 1.00 90.62 115 ALA A C 1
ATOM 906 O O . ALA A 1 115 ? 3.107 7.685 19.564 1.00 90.62 115 ALA A O 1
ATOM 907 N N . GLN A 1 116 ? 1.295 7.038 18.426 1.00 83.06 116 GLN A N 1
ATOM 908 C CA . GLN A 1 116 ? 0.618 8.346 18.472 1.00 83.06 116 GLN A CA 1
ATOM 909 C C . GLN A 1 116 ? -0.349 8.483 19.657 1.00 83.06 116 GLN A C 1
ATOM 911 O O . GLN A 1 116 ? -0.885 9.567 19.876 1.00 83.06 116 GLN A O 1
ATOM 916 N N . SER A 1 117 ? -0.638 7.382 20.355 1.00 74.12 117 SER A N 1
ATOM 917 C CA . SER A 1 117 ? -1.570 7.358 21.488 1.00 74.12 117 SER A CA 1
ATOM 918 C C . SER A 1 117 ? -0.870 7.527 22.846 1.00 74.12 117 SER A C 1
ATOM 920 O O . SER A 1 117 ? -1.565 7.599 23.859 1.00 74.12 117 SER A O 1
ATOM 922 N N . ASP A 1 118 ? 0.466 7.591 22.843 1.00 51.56 118 ASP A N 1
ATOM 923 C CA . ASP A 1 118 ? 1.341 7.900 23.984 1.00 51.56 118 ASP A CA 1
ATOM 924 C C . ASP A 1 118 ? 1.690 9.401 24.019 1.00 51.56 118 ASP A C 1
ATOM 926 O O . ASP A 1 118 ? 1.762 9.966 25.136 1.00 51.56 118 ASP A O 1
#

Secondary structure (DSSP, 8-state):
------THHHHTTT-----B-TTT-SB--HHIIIIISHHHHHHHHTS-BSS---GGG---HHHHHHHHTT--BPTTS---S-HHHHHHHHHHH----HHHHHHHHHHHHHHHHHHT--

Foldseek 3Di:
DDDDDDCVVVVVVVPDPQLADPVPGDGDDPLCQQAQPPQNQLLQQPAQWPDRDRSNPDPDPVVVVVVQVVIDGDPPLPQPDRLSVQLVVLSVPDDDHSVVSNVRSSVVSVVVVVVVVD

Organism: Brassica cretica (NCBI:txid69181)

InterPro domains:
  IPR026960 Reverse transcriptase zinc-binding domain [PF13966] (7-44)

Radius of gyration: 16.31 Å; Cα contacts (8 Å, |Δi|>4): 109; chains: 1; bounding box: 44×22×45 Å

Mean predicted aligned error: 8.12 Å

Sequence (118 aa):
MTNLRRGDNLQKRGVIQNTSCAFCGRTKSIDHLFLHRSFASQVWDLAPLFTPFCSMTCSSFLEALKESAKWSCLPPTGITGDIFSWIIWIIWNAYTSPLMVITKAVASAKEWSSAQSD

Solvent-accessible surface area (backbone atoms only — not comparable to full-atom values): 7134 Å² total; per-residue (Å²): 135,86,88,87,88,61,67,70,70,45,51,79,69,70,52,69,78,69,53,42,31,96,86,75,64,47,68,66,43,70,39,37,63,67,21,54,32,71,65,28,33,52,28,42,73,63,46,62,42,66,68,80,59,66,35,73,77,52,89,39,56,68,57,51,59,62,56,49,79,75,64,52,50,36,82,90,68,78,48,86,69,73,53,61,62,34,41,53,52,39,62,73,74,46,95,71,54,43,67,57,37,45,55,49,19,53,50,52,44,41,55,51,56,56,66,71,75,113